Protein AF-A0A7S3PNJ2-F1 (afdb_monomer_lite)

Structure (mmCIF, N/CA/C/O backbone):
data_AF-A0A7S3PNJ2-F1
#
_entry.id   AF-A0A7S3PNJ2-F1
#
loop_
_atom_site.group_PDB
_atom_site.id
_atom_site.type_symbol
_atom_site.label_atom_id
_atom_site.label_alt_id
_atom_site.label_comp_id
_atom_site.label_asym_id
_atom_site.label_entity_id
_atom_site.label_seq_id
_atom_site.pdbx_PDB_ins_code
_atom_site.Cartn_x
_atom_site.Cartn_y
_atom_site.Cartn_z
_atom_site.occupancy
_atom_site.B_iso_or_equiv
_atom_site.auth_seq_id
_atom_site.auth_comp_id
_atom_site.auth_asym_id
_atom_site.auth_atom_id
_atom_site.pdbx_PDB_model_num
ATOM 1 N N . LYS A 1 1 ? 5.109 16.431 8.124 1.00 35.78 1 LYS A N 1
ATOM 2 C CA . LYS A 1 1 ? 3.752 15.895 8.407 1.00 35.78 1 LYS A CA 1
ATOM 3 C C . LYS A 1 1 ? 2.955 15.928 7.111 1.00 35.78 1 LYS A C 1
ATOM 5 O O . LYS A 1 1 ? 2.436 16.978 6.754 1.00 35.78 1 LYS A O 1
ATOM 10 N N . THR A 1 2 ? 2.931 14.823 6.375 1.00 29.38 2 THR A N 1
ATOM 11 C CA . THR A 1 2 ? 2.188 14.711 5.115 1.00 29.38 2 THR A CA 1
ATOM 12 C C . THR A 1 2 ? 0.707 14.595 5.458 1.00 29.38 2 THR A C 1
ATOM 14 O O . THR A 1 2 ? 0.291 13.651 6.125 1.00 29.38 2 THR A O 1
ATOM 17 N N . LYS A 1 3 ? -0.074 15.622 5.119 1.00 36.88 3 LYS A N 1
ATOM 18 C CA . LYS A 1 3 ? -1.507 15.681 5.411 1.00 36.88 3 LYS A CA 1
ATOM 19 C C . LYS A 1 3 ? -2.217 14.791 4.393 1.00 36.88 3 LYS A C 1
ATOM 21 O O . LYS A 1 3 ? -2.359 15.185 3.240 1.00 36.88 3 LYS A O 1
ATOM 26 N N . ILE A 1 4 ? -2.607 13.585 4.800 1.00 50.06 4 ILE A N 1
ATOM 27 C CA . ILE A 1 4 ? -3.431 12.704 3.966 1.00 50.06 4 ILE A CA 1
ATOM 28 C C . ILE A 1 4 ? -4.740 13.449 3.676 1.00 50.06 4 ILE A C 1
ATOM 30 O O . ILE A 1 4 ? -5.424 13.922 4.585 1.00 50.06 4 ILE A O 1
ATOM 34 N N . THR A 1 5 ? -5.071 13.628 2.401 1.00 51.78 5 THR A N 1
ATOM 35 C CA . THR A 1 5 ? -6.246 14.387 1.968 1.00 51.78 5 THR A CA 1
ATOM 36 C C . THR A 1 5 ? -7.520 13.573 2.201 1.00 51.78 5 THR A C 1
ATOM 38 O O . THR A 1 5 ? -8.028 12.896 1.308 1.00 51.78 5 THR A O 1
ATOM 41 N N . ASN A 1 6 ? -8.090 13.689 3.404 1.00 64.06 6 ASN A N 1
ATOM 42 C CA . ASN A 1 6 ? -9.326 13.008 3.826 1.00 64.06 6 ASN A CA 1
ATOM 43 C C . ASN A 1 6 ? -10.508 13.139 2.858 1.00 64.06 6 ASN A C 1
ATOM 45 O O . ASN A 1 6 ? -11.395 12.288 2.845 1.00 64.06 6 ASN A O 1
ATOM 49 N N . ARG A 1 7 ? -10.550 14.197 2.039 1.00 65.62 7 ARG A N 1
ATOM 50 C CA . ARG A 1 7 ? -11.629 14.412 1.067 1.00 65.62 7 ARG A CA 1
ATOM 51 C C . ARG A 1 7 ? -11.698 13.297 0.021 1.00 65.62 7 ARG A C 1
ATOM 53 O O . ARG A 1 7 ? -12.797 12.906 -0.357 1.00 65.62 7 ARG A O 1
ATOM 60 N N . VAL A 1 8 ? -10.548 12.795 -0.431 1.00 66.31 8 VAL A N 1
ATOM 61 C CA . VAL A 1 8 ? -10.479 11.734 -1.449 1.00 66.31 8 VAL A CA 1
ATOM 62 C C . VAL A 1 8 ? -10.901 10.399 -0.839 1.00 66.31 8 VAL A C 1
ATOM 64 O O . VAL A 1 8 ? -11.757 9.718 -1.394 1.00 66.31 8 VAL A O 1
ATOM 67 N N . VAL A 1 9 ? -10.401 10.094 0.362 1.00 67.12 9 VAL A N 1
ATOM 68 C CA . VAL A 1 9 ? -10.742 8.871 1.106 1.00 67.12 9 VAL A CA 1
ATOM 69 C C . VAL A 1 9 ? -12.236 8.816 1.445 1.00 67.12 9 VAL A C 1
ATOM 71 O O . VAL A 1 9 ? -12.882 7.795 1.241 1.00 67.12 9 VAL A O 1
ATOM 74 N N . ARG A 1 10 ? -12.836 9.928 1.897 1.00 67.69 10 ARG A N 1
ATOM 75 C CA . ARG A 1 10 ? -14.284 9.968 2.162 1.00 67.69 10 ARG A CA 1
ATOM 76 C C . ARG A 1 10 ? -15.109 9.719 0.901 1.00 67.69 10 ARG A C 1
ATOM 78 O O . ARG A 1 10 ? -16.085 8.985 0.971 1.00 67.69 10 ARG A O 1
ATOM 85 N N . ARG A 1 11 ? -14.729 10.307 -0.241 1.00 68.88 11 ARG A N 1
ATOM 86 C CA . ARG A 1 11 ? -15.447 10.115 -1.513 1.00 68.88 11 ARG A CA 1
ATOM 87 C C . ARG A 1 11 ? -15.423 8.656 -1.959 1.00 68.88 11 ARG A C 1
ATOM 89 O O . ARG A 1 11 ? -16.471 8.136 -2.319 1.00 68.88 11 ARG A O 1
ATOM 96 N N . SER A 1 12 ? -14.272 7.993 -1.872 1.00 63.81 12 SER A N 1
ATOM 97 C CA . SER A 1 12 ? -14.157 6.592 -2.282 1.00 63.81 12 SER A CA 1
ATOM 98 C C . SER A 1 12 ? -14.907 5.634 -1.345 1.00 63.81 12 SER A C 1
ATOM 100 O O . SER A 1 12 ? -15.494 4.662 -1.806 1.00 63.81 12 SER A O 1
ATOM 102 N N . ILE A 1 13 ? -14.965 5.935 -0.042 1.00 69.94 13 ILE A N 1
ATOM 103 C CA . ILE A 1 13 ? -15.739 5.159 0.943 1.00 69.94 13 ILE A CA 1
ATOM 104 C C . ILE A 1 13 ? -17.254 5.334 0.747 1.00 69.94 13 ILE A C 1
ATOM 106 O O . ILE A 1 13 ? -17.996 4.356 0.841 1.00 69.94 13 ILE A O 1
ATOM 110 N N . ILE A 1 14 ? -17.713 6.555 0.443 1.00 66.88 14 ILE A N 1
ATOM 111 C CA . ILE A 1 14 ? -19.133 6.849 0.181 1.00 66.88 14 ILE A CA 1
ATOM 112 C C . ILE A 1 14 ? -19.640 6.076 -1.043 1.00 66.88 14 ILE A C 1
ATOM 114 O O . ILE A 1 14 ? -20.756 5.565 -0.998 1.00 66.88 14 ILE A O 1
ATOM 118 N N . LEU A 1 15 ? -18.823 5.930 -2.094 1.00 65.56 15 LEU A N 1
ATOM 119 C CA . LEU A 1 15 ? -19.186 5.154 -3.289 1.00 65.56 15 LEU A CA 1
ATOM 120 C C . LEU A 1 15 ? -19.480 3.671 -2.984 1.00 65.56 15 LEU A C 1
ATOM 122 O O . LEU A 1 15 ? -20.237 3.050 -3.717 1.00 65.56 15 LEU A O 1
ATOM 126 N N . ARG A 1 16 ? -18.954 3.119 -1.880 1.00 63.56 16 ARG A N 1
ATOM 127 C CA . ARG A 1 16 ? -19.222 1.743 -1.415 1.00 63.56 16 ARG A CA 1
ATOM 128 C C . ARG A 1 16 ? -20.370 1.640 -0.392 1.00 63.56 16 ARG A C 1
ATOM 130 O O . ARG A 1 16 ? -20.564 0.580 0.192 1.00 63.56 16 ARG A O 1
ATOM 137 N N . GLY A 1 17 ? -21.091 2.729 -0.104 1.00 64.25 17 GLY A N 1
ATOM 138 C CA . GLY A 1 17 ? -22.213 2.742 0.852 1.00 64.25 17 GLY A CA 1
ATOM 139 C C . GLY A 1 17 ? -21.822 2.660 2.337 1.00 64.25 17 GLY A C 1
ATOM 140 O O . GLY A 1 17 ? -22.692 2.607 3.208 1.00 64.25 17 GLY A O 1
ATOM 141 N N . ASN A 1 18 ? -20.527 2.694 2.660 1.00 61.72 18 ASN A N 1
ATOM 142 C CA . ASN A 1 18 ? -20.028 2.540 4.027 1.00 61.72 18 ASN A CA 1
ATOM 143 C C . ASN A 1 18 ? -19.972 3.886 4.775 1.00 61.72 18 ASN A C 1
ATOM 145 O O . ASN A 1 18 ? -19.499 4.892 4.247 1.00 61.72 18 ASN A O 1
ATOM 149 N N . LYS A 1 19 ? -20.407 3.918 6.045 1.00 60.41 19 LYS A N 1
ATOM 150 C CA . LYS A 1 19 ? -20.298 5.102 6.922 1.00 60.41 19 LYS A CA 1
ATOM 151 C C . LYS A 1 19 ? -19.134 4.944 7.902 1.00 60.41 19 LYS A C 1
ATOM 153 O O . LYS A 1 19 ? -19.237 4.199 8.872 1.00 60.41 19 LYS A O 1
ATOM 158 N N . THR A 1 20 ? -18.050 5.691 7.696 1.00 58.59 20 THR A N 1
ATOM 159 C CA . THR A 1 20 ? -16.912 5.753 8.633 1.00 58.59 20 THR A CA 1
ATOM 160 C C . THR A 1 20 ? -16.779 7.151 9.234 1.00 58.59 20 THR A C 1
ATOM 162 O O . THR A 1 20 ? -16.689 8.131 8.491 1.00 58.59 20 THR A O 1
ATOM 165 N N . SER A 1 21 ? -16.732 7.248 10.565 1.00 49.75 21 SER A N 1
ATOM 166 C CA . SER A 1 21 ? -16.383 8.483 11.280 1.00 49.75 21 SER A CA 1
ATOM 167 C C . SER A 1 21 ? -14.910 8.429 11.681 1.00 49.75 21 SER A C 1
ATOM 169 O O . SER A 1 21 ? -14.469 7.423 12.232 1.00 49.75 21 SER A O 1
ATOM 171 N N . TYR A 1 22 ? -14.163 9.490 11.385 1.00 49.56 22 TYR A N 1
ATOM 172 C CA . TYR A 1 22 ? -12.762 9.655 11.775 1.00 49.56 22 TYR A CA 1
ATOM 173 C C . TYR A 1 22 ? -12.655 10.896 12.656 1.00 49.56 22 TYR A C 1
ATOM 175 O O . TYR A 1 22 ? -12.971 11.990 12.184 1.00 49.56 22 TYR A O 1
ATOM 183 N N . ASP A 1 23 ? -12.186 10.718 13.889 1.00 42.75 23 ASP A N 1
ATOM 184 C CA . ASP A 1 23 ? -11.831 11.816 14.785 1.00 42.75 23 ASP A CA 1
ATOM 185 C C . ASP A 1 23 ? -10.331 12.091 14.673 1.00 42.75 23 ASP A C 1
ATOM 187 O O . ASP A 1 23 ? -9.489 11.273 15.051 1.00 42.75 23 ASP A O 1
ATOM 191 N N . GLU A 1 24 ? -9.981 13.251 14.123 1.00 52.56 24 GLU A N 1
ATOM 192 C CA . GLU A 1 24 ? -8.600 13.722 14.116 1.00 52.56 24 GLU A CA 1
ATOM 193 C C . GLU A 1 24 ? -8.308 14.430 15.438 1.00 52.56 24 GLU A C 1
ATOM 195 O O . GLU A 1 24 ? -8.677 15.585 15.645 1.00 52.56 24 GLU A O 1
ATOM 200 N N . ALA A 1 25 ? -7.616 13.746 16.347 1.00 52.06 25 ALA A N 1
ATOM 201 C CA . ALA A 1 25 ? -7.111 14.378 17.555 1.00 52.06 25 ALA A CA 1
ATOM 202 C C . ALA A 1 25 ? -5.881 15.233 17.212 1.00 52.06 25 ALA A C 1
ATOM 204 O O . ALA A 1 25 ? -4.778 14.728 16.983 1.00 52.06 25 ALA A O 1
ATOM 205 N N . VAL A 1 26 ? -6.047 16.555 17.193 1.00 58.41 26 VAL A N 1
ATOM 206 C CA . VAL A 1 26 ? -4.908 17.475 17.232 1.00 58.41 26 VAL A CA 1
ATOM 207 C C . VAL A 1 26 ? -4.405 17.512 18.672 1.00 58.41 26 VAL A C 1
ATOM 209 O O . VAL A 1 26 ? -5.126 17.915 19.579 1.00 58.41 26 VAL A O 1
ATOM 212 N N . SER A 1 27 ? -3.164 17.075 18.902 1.00 60.88 27 SER A N 1
ATOM 213 C CA . SER A 1 27 ? -2.562 17.151 20.237 1.00 60.88 27 SER A CA 1
ATOM 214 C C . SER A 1 27 ? -2.540 18.603 20.724 1.00 60.88 27 SER A C 1
ATOM 216 O O . SER A 1 27 ? -2.079 19.491 20.006 1.00 60.88 27 SER A O 1
ATOM 218 N N . ILE A 1 28 ? -2.976 18.833 21.963 1.00 72.00 28 ILE A N 1
ATOM 219 C CA . ILE A 1 28 ? -2.955 20.146 22.631 1.00 72.00 28 ILE A CA 1
ATOM 220 C C . ILE A 1 28 ? -1.553 20.778 22.569 1.00 72.00 28 ILE A C 1
ATOM 222 O O . ILE A 1 28 ? -1.416 21.978 22.333 1.00 72.00 28 ILE A O 1
ATOM 226 N N . GLY A 1 29 ? -0.494 19.964 22.657 1.00 73.94 29 GLY A N 1
ATOM 227 C CA . GLY A 1 29 ? 0.889 20.436 22.538 1.00 73.94 29 GLY A CA 1
ATOM 228 C C . GLY A 1 29 ? 1.242 21.008 21.158 1.00 73.94 29 GLY A C 1
ATOM 229 O O . GLY A 1 29 ? 2.129 21.851 21.044 1.00 73.94 29 GLY A O 1
ATOM 230 N N . TYR A 1 30 ? 0.541 20.593 20.098 1.00 74.62 30 TYR A N 1
ATOM 231 C CA . TYR A 1 30 ? 0.709 21.156 18.757 1.00 74.62 30 TYR A CA 1
ATOM 232 C C . TYR A 1 30 ? 0.061 22.540 18.642 1.00 74.62 30 TYR A C 1
ATOM 234 O O . TYR A 1 3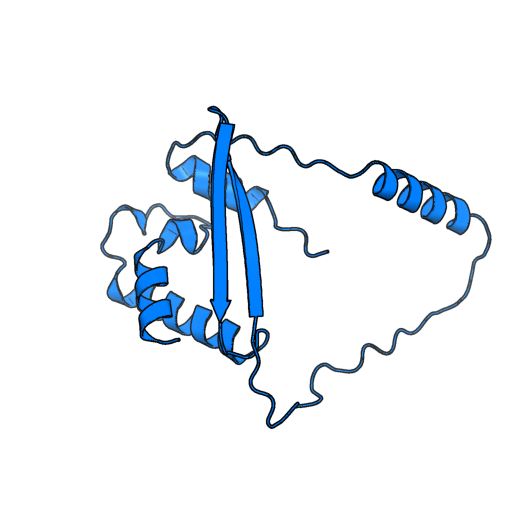0 ? 0.663 23.439 18.058 1.00 74.62 30 TYR A O 1
ATOM 242 N N . ILE A 1 31 ? -1.116 22.729 19.250 1.00 77.69 31 ILE A N 1
ATOM 243 C CA . ILE A 1 31 ? -1.814 24.023 19.297 1.00 77.69 31 ILE A CA 1
ATOM 244 C C . ILE A 1 31 ? -0.975 25.042 20.078 1.00 77.69 31 ILE A C 1
ATOM 246 O O . ILE A 1 31 ? -0.760 26.147 19.589 1.00 77.69 31 ILE A O 1
ATOM 250 N N . ALA A 1 32 ? -0.414 24.641 21.224 1.00 78.56 32 ALA A N 1
ATOM 251 C CA . ALA A 1 32 ? 0.467 25.485 22.034 1.00 78.56 32 ALA A CA 1
ATOM 252 C C . ALA A 1 32 ? 1.766 25.884 21.305 1.00 78.56 32 ALA A C 1
ATOM 254 O O . ALA A 1 32 ? 2.250 27.007 21.436 1.00 78.56 32 ALA A O 1
ATOM 255 N N . ARG A 1 33 ? 2.343 24.981 20.499 1.00 71.06 33 ARG A N 1
ATOM 256 C CA . ARG A 1 33 ? 3.513 25.313 19.672 1.00 71.06 33 ARG A CA 1
ATOM 257 C C . ARG A 1 33 ? 3.171 26.282 18.548 1.00 71.06 33 ARG A C 1
ATOM 259 O O . ARG A 1 33 ? 3.957 27.185 18.294 1.00 71.06 33 ARG A O 1
ATOM 266 N N . LEU A 1 34 ? 2.028 26.102 17.887 1.00 71.62 34 LEU A N 1
ATOM 267 C CA . LEU A 1 34 ? 1.559 27.007 16.834 1.00 71.62 34 LEU A CA 1
ATOM 268 C C . LEU A 1 34 ? 1.255 28.399 17.382 1.00 71.62 34 LEU A C 1
ATOM 270 O O . LEU A 1 34 ? 1.685 29.378 16.781 1.00 71.62 34 LEU A O 1
ATOM 274 N N . SER A 1 35 ? 0.581 28.494 18.530 1.00 74.75 35 SER A N 1
ATOM 275 C CA . SER A 1 35 ? 0.319 29.782 19.173 1.00 74.75 35 SER A CA 1
ATOM 276 C C . SER A 1 35 ? 1.620 30.477 19.571 1.00 74.75 35 SER A C 1
ATOM 278 O O . SER A 1 35 ? 1.783 31.654 19.270 1.00 74.75 35 SER A O 1
ATOM 280 N N . CYS A 1 36 ? 2.590 29.747 20.130 1.00 71.19 36 CYS A N 1
ATOM 281 C CA . CYS A 1 36 ? 3.913 30.289 20.437 1.00 71.19 36 CYS A CA 1
ATOM 282 C C . CYS A 1 36 ? 4.657 30.766 19.176 1.00 71.19 36 CYS A C 1
ATOM 284 O O . CYS A 1 36 ? 5.214 31.855 19.183 1.00 71.19 36 CYS A O 1
ATOM 286 N N . PHE A 1 37 ? 4.597 30.018 18.067 1.00 72.44 37 PHE A N 1
ATOM 287 C CA . PHE A 1 37 ? 5.239 30.399 16.800 1.00 72.44 37 PHE A CA 1
ATOM 288 C C . PHE A 1 37 ? 4.599 31.636 16.150 1.00 72.44 37 PHE A C 1
ATOM 290 O O . PHE A 1 37 ? 5.286 32.438 15.521 1.00 72.44 37 PHE A O 1
ATOM 297 N N . ILE A 1 38 ? 3.279 31.787 16.278 1.00 71.44 38 ILE A N 1
ATOM 298 C CA . ILE A 1 38 ? 2.541 32.950 15.768 1.00 71.44 38 ILE A CA 1
ATOM 299 C C . ILE A 1 38 ? 2.841 34.178 16.637 1.00 71.44 38 ILE A C 1
ATOM 301 O O . ILE A 1 38 ? 3.117 35.250 16.101 1.00 71.44 38 ILE A O 1
ATOM 305 N N . LEU A 1 39 ? 2.870 34.012 17.963 1.00 68.12 39 LEU A N 1
ATOM 306 C CA . LEU A 1 39 ? 3.207 35.075 18.913 1.00 68.12 39 LEU A CA 1
ATOM 307 C C . LEU A 1 39 ? 4.683 35.496 18.809 1.00 68.12 39 LEU A C 1
ATOM 309 O O . LEU A 1 39 ? 4.982 36.686 18.854 1.00 68.12 39 LEU A O 1
ATOM 313 N N . SER A 1 40 ? 5.606 34.557 18.576 1.00 63.94 40 SER A N 1
ATOM 314 C CA . SER A 1 40 ? 7.036 34.850 18.411 1.00 63.94 40 SER A CA 1
ATOM 315 C C . SER A 1 40 ? 7.360 35.550 17.088 1.00 63.94 40 SER A C 1
ATOM 317 O O . SER A 1 40 ? 8.408 36.171 16.971 1.00 63.94 40 SER A O 1
ATOM 319 N N . ARG A 1 41 ? 6.484 35.462 16.076 1.00 55.34 41 ARG A N 1
ATOM 320 C CA . ARG A 1 41 ? 6.662 36.111 14.761 1.00 55.34 41 ARG A CA 1
ATOM 321 C C . ARG A 1 41 ? 6.228 37.577 14.726 1.00 55.34 41 ARG A C 1
ATOM 323 O O . ARG A 1 41 ? 6.562 38.261 13.764 1.00 55.34 41 ARG A O 1
ATOM 330 N N . PHE A 1 42 ? 5.551 38.074 15.762 1.00 55.38 42 PHE A N 1
ATOM 331 C CA . PHE A 1 42 ? 5.289 39.510 15.919 1.00 55.38 42 PHE A CA 1
ATOM 332 C C . PHE A 1 42 ? 6.501 40.286 16.472 1.00 55.38 42 PHE A C 1
ATOM 334 O O . PHE A 1 42 ? 6.476 41.513 16.505 1.00 55.38 42 PHE A O 1
ATOM 341 N N . HIS A 1 43 ? 7.582 39.594 16.853 1.00 58.38 43 HIS A N 1
ATOM 342 C CA . HIS A 1 43 ? 8.856 40.186 17.262 1.00 58.38 43 HIS A CA 1
ATOM 343 C C . HIS A 1 43 ? 9.976 39.723 16.315 1.00 58.38 43 HIS A C 1
ATOM 345 O O . HIS A 1 43 ? 10.573 38.670 16.510 1.00 58.38 43 HIS A O 1
ATOM 351 N N . GLY A 1 44 ? 10.269 40.512 15.280 1.00 50.19 44 GLY A N 1
ATOM 352 C CA . GLY A 1 44 ? 11.501 40.354 14.496 1.00 50.19 44 GLY A CA 1
ATOM 353 C C . GLY A 1 44 ? 11.303 39.901 13.052 1.00 50.19 44 GLY A C 1
ATOM 354 O O . GLY A 1 44 ? 11.306 38.717 12.720 1.00 50.19 44 GLY A O 1
ATOM 355 N N . PHE A 1 45 ? 11.186 40.901 12.188 1.00 53.00 45 PHE A N 1
ATOM 356 C CA . PHE A 1 45 ? 11.408 40.852 10.748 1.00 53.00 45 PHE A CA 1
ATOM 357 C C . PHE A 1 45 ? 12.891 40.538 10.435 1.00 53.00 45 PHE A C 1
ATOM 359 O O . PHE A 1 45 ? 13.775 40.954 11.177 1.00 53.00 45 PHE A O 1
ATOM 366 N N . LEU A 1 46 ? 13.126 39.858 9.302 1.00 49.03 46 LEU A N 1
ATOM 367 C CA . LEU A 1 46 ? 14.410 39.595 8.617 1.00 49.03 46 LEU A CA 1
ATOM 368 C C . LEU A 1 46 ? 15.375 38.559 9.218 1.00 49.03 46 LEU A C 1
ATOM 370 O O . LEU A 1 46 ? 16.372 38.892 9.842 1.00 49.03 46 LEU A O 1
ATOM 374 N N . THR A 1 47 ? 15.219 37.307 8.787 1.00 46.22 47 THR A N 1
ATOM 375 C CA . THR A 1 47 ? 16.340 36.607 8.136 1.00 46.22 47 THR A CA 1
ATOM 376 C C . THR A 1 47 ? 15.796 35.763 6.987 1.00 46.22 47 THR A C 1
ATOM 378 O O . THR A 1 47 ? 14.951 34.886 7.166 1.00 46.22 47 THR A O 1
ATOM 381 N N . THR A 1 48 ? 16.266 36.053 5.774 1.00 54.78 48 THR A N 1
ATOM 382 C CA . THR A 1 48 ? 16.071 35.215 4.590 1.00 54.78 48 THR A CA 1
ATOM 383 C C . THR A 1 48 ? 16.841 33.921 4.812 1.00 54.78 48 THR A C 1
ATOM 385 O O . THR A 1 48 ? 18.008 33.800 4.444 1.00 54.78 48 THR A O 1
ATOM 388 N N . TRP A 1 49 ? 16.206 32.949 5.462 1.00 43.44 49 TRP A N 1
ATOM 389 C CA . TRP A 1 49 ? 16.761 31.611 5.570 1.00 43.44 49 TRP A CA 1
ATOM 390 C C . TRP A 1 49 ? 16.563 30.915 4.227 1.00 43.44 49 TRP A C 1
ATOM 392 O O . TRP A 1 49 ? 15.537 30.294 3.958 1.00 43.44 49 TRP A O 1
ATOM 402 N N . LYS A 1 50 ? 17.552 31.087 3.346 1.00 47.88 50 LYS A N 1
ATOM 403 C CA . LYS A 1 50 ? 17.707 30.272 2.148 1.00 47.88 50 LYS A CA 1
ATOM 404 C C . LYS A 1 50 ? 18.044 28.863 2.621 1.00 47.88 50 LYS A C 1
ATOM 406 O O . LYS A 1 50 ? 19.205 28.524 2.828 1.00 47.88 50 LYS A O 1
ATOM 411 N N . SER A 1 51 ? 17.008 28.065 2.855 1.00 49.19 51 SER A N 1
ATOM 412 C CA . SER A 1 51 ? 17.148 26.634 3.070 1.00 49.19 51 SER A CA 1
ATOM 413 C C . SER A 1 51 ? 17.761 26.065 1.795 1.00 49.19 51 SER A C 1
ATOM 415 O O . SER A 1 51 ? 17.093 25.978 0.766 1.00 49.19 51 SER A O 1
ATOM 417 N N . SER A 1 52 ? 19.048 25.726 1.837 1.00 42.06 52 SER A N 1
ATOM 418 C CA . SER A 1 52 ? 19.617 24.821 0.848 1.00 42.06 52 SER A CA 1
ATOM 419 C C . SER A 1 52 ? 18.933 23.483 1.099 1.00 42.06 52 SER A C 1
ATOM 421 O O . SER A 1 52 ? 19.300 22.759 2.019 1.00 42.06 52 SER A O 1
ATOM 423 N N . ILE A 1 53 ? 17.836 23.220 0.390 1.00 49.50 53 ILE A N 1
ATOM 424 C CA . ILE A 1 53 ? 17.301 21.868 0.285 1.00 49.50 53 ILE A CA 1
ATOM 425 C C . ILE A 1 53 ? 18.371 21.157 -0.540 1.00 49.50 53 ILE A C 1
ATOM 427 O O . ILE A 1 53 ? 18.510 21.512 -1.714 1.00 49.50 53 ILE A O 1
ATOM 431 N N . PRO A 1 54 ? 19.192 20.256 0.032 1.00 43.19 54 PRO A N 1
ATOM 432 C CA . PRO A 1 54 ? 20.099 19.489 -0.799 1.00 43.19 54 PRO A CA 1
ATOM 433 C C . PRO A 1 54 ? 19.218 18.788 -1.831 1.00 43.19 54 PRO A C 1
ATOM 435 O O . PRO A 1 54 ? 18.244 18.120 -1.475 1.00 43.19 54 PRO A O 1
ATOM 438 N N . SER A 1 55 ? 19.488 19.042 -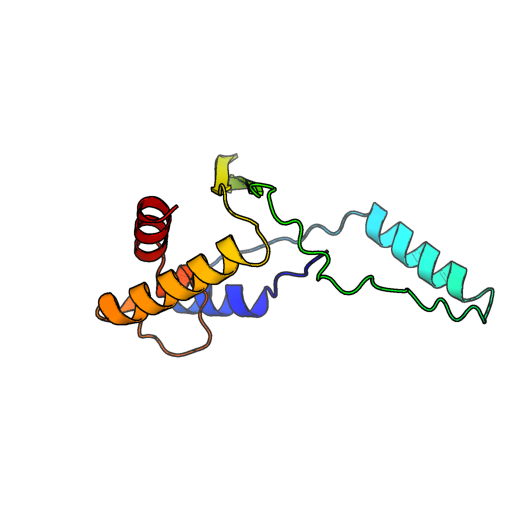3.109 1.00 46.53 55 SER A N 1
ATOM 439 C CA . SER A 1 55 ? 18.839 18.353 -4.216 1.00 46.53 55 SER A CA 1
ATOM 440 C C . SER A 1 55 ? 18.901 16.859 -3.921 1.00 46.53 55 SER A C 1
ATOM 442 O O . SER A 1 55 ? 19.986 16.318 -3.709 1.00 46.53 55 SER A O 1
ATOM 444 N N . GLY A 1 56 ? 17.730 16.229 -3.813 1.00 46.50 56 GLY A N 1
ATOM 445 C CA . GLY A 1 56 ? 17.538 14.823 -3.455 1.00 46.50 56 GLY A CA 1
ATOM 446 C C . GLY A 1 56 ? 18.001 13.870 -4.554 1.00 46.50 56 GLY A C 1
ATOM 447 O O . GLY A 1 56 ? 17.215 13.083 -5.066 1.00 46.50 56 GLY A O 1
ATOM 448 N N . THR A 1 57 ? 19.268 13.982 -4.931 1.00 46.19 57 THR A N 1
ATOM 449 C CA . THR A 1 57 ? 19.989 13.139 -5.883 1.00 46.19 57 THR A CA 1
ATOM 450 C C . THR A 1 57 ? 21.440 13.002 -5.415 1.00 46.19 57 THR A C 1
ATOM 452 O O . THR A 1 57 ? 22.376 13.158 -6.191 1.00 46.19 57 THR A O 1
ATOM 455 N N . ALA A 1 58 ? 21.661 12.763 -4.122 1.00 40.59 58 ALA A N 1
ATOM 456 C CA . ALA A 1 58 ? 22.840 12.009 -3.723 1.00 40.59 58 ALA A CA 1
ATOM 457 C C . ALA A 1 58 ? 22.408 10.550 -3.812 1.00 40.59 58 ALA A C 1
ATOM 459 O O . ALA A 1 58 ? 21.803 10.018 -2.883 1.00 40.59 58 ALA A O 1
ATOM 460 N N . CYS A 1 59 ? 22.592 9.964 -4.993 1.00 43.44 59 CYS A N 1
ATOM 461 C CA . CYS A 1 59 ? 22.410 8.543 -5.219 1.00 43.44 59 CYS A CA 1
ATOM 462 C C . CYS A 1 59 ? 23.197 7.803 -4.136 1.00 43.44 59 CYS A C 1
ATOM 464 O O . CYS A 1 59 ? 24.426 7.797 -4.148 1.00 43.44 59 CYS A O 1
ATOM 466 N N . MET A 1 60 ? 22.495 7.216 -3.169 1.00 45.22 60 MET A N 1
ATOM 467 C CA . MET A 1 60 ? 23.079 6.197 -2.313 1.00 45.22 60 MET A CA 1
ATOM 468 C C . MET A 1 60 ? 23.117 4.918 -3.148 1.00 45.22 60 MET A C 1
ATOM 470 O O . MET A 1 60 ? 22.296 4.023 -2.981 1.00 45.22 60 MET A O 1
ATOM 474 N N . GLU A 1 61 ? 24.029 4.873 -4.120 1.00 47.94 61 GLU A N 1
ATOM 475 C CA . GLU A 1 61 ? 24.368 3.638 -4.817 1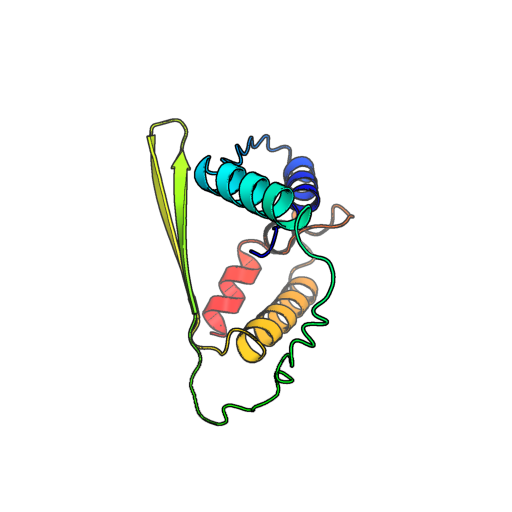.00 47.94 61 GLU A CA 1
ATOM 476 C C . GLU A 1 61 ? 24.856 2.633 -3.767 1.00 47.94 61 GLU A C 1
ATOM 478 O O . GLU A 1 61 ? 25.925 2.788 -3.179 1.00 47.94 61 GLU A O 1
ATOM 483 N N . GLY A 1 62 ? 24.027 1.623 -3.489 1.00 54.38 62 GLY A N 1
ATOM 484 C CA . GLY A 1 62 ? 24.422 0.439 -2.725 1.00 54.38 62 GLY A CA 1
ATOM 485 C C . GLY A 1 62 ? 23.756 0.220 -1.365 1.00 54.38 62 GLY A C 1
ATOM 486 O O . GLY A 1 62 ? 24.069 -0.789 -0.734 1.00 54.38 62 GLY A O 1
ATOM 487 N N . GLN A 1 63 ? 22.839 1.073 -0.894 1.00 55.47 63 GLN A N 1
ATOM 488 C CA . GLN A 1 63 ? 22.038 0.729 0.291 1.00 55.47 63 GLN A CA 1
ATOM 489 C C . GLN A 1 63 ? 20.731 0.056 -0.132 1.00 55.47 63 GLN A C 1
ATOM 491 O O . GLN A 1 63 ? 19.976 0.580 -0.942 1.00 55.47 63 GLN A O 1
ATOM 496 N N . LYS A 1 64 ? 20.495 -1.156 0.386 1.00 64.44 64 LYS A N 1
ATOM 497 C CA . LYS A 1 64 ? 19.186 -1.806 0.299 1.00 64.44 64 LYS A CA 1
ATOM 498 C C . LYS A 1 64 ? 18.239 -1.040 1.213 1.00 64.44 64 LYS A C 1
ATOM 500 O O . LYS A 1 64 ? 18.369 -1.125 2.437 1.00 64.44 64 LYS A O 1
ATOM 5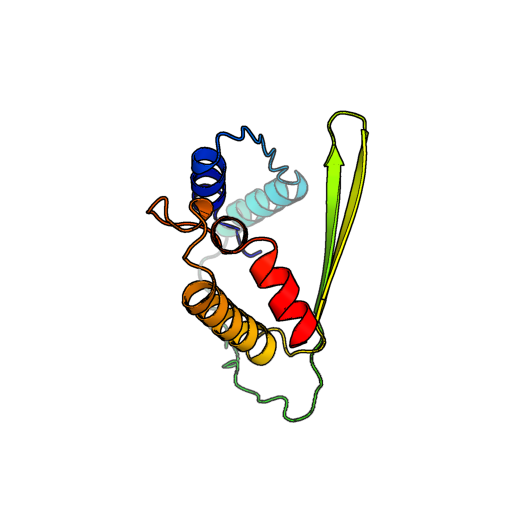05 N N . GLY A 1 65 ? 17.321 -0.294 0.621 1.00 71.31 65 GLY A N 1
ATOM 506 C CA . GLY A 1 65 ? 16.298 0.413 1.368 1.00 71.31 65 GLY A CA 1
ATOM 507 C C . GLY A 1 65 ? 15.326 -0.545 2.027 1.00 71.31 65 GLY A C 1
ATOM 508 O O . GLY A 1 65 ? 15.065 -1.640 1.535 1.00 71.31 65 GLY A O 1
ATOM 509 N N . TYR A 1 66 ? 14.777 -0.131 3.159 1.00 82.44 66 TYR A N 1
ATOM 510 C CA . TYR A 1 66 ? 13.643 -0.812 3.757 1.00 82.44 66 TYR A CA 1
ATOM 511 C C . TYR A 1 66 ? 12.692 0.217 4.350 1.00 82.44 66 TYR A C 1
ATOM 513 O O . TYR A 1 66 ? 13.094 1.304 4.772 1.00 82.44 66 TYR A O 1
ATOM 521 N N . PHE A 1 67 ? 11.418 -0.139 4.420 1.00 84.94 67 PHE A N 1
ATOM 522 C CA . PHE A 1 67 ? 10.432 0.628 5.162 1.00 84.94 67 PHE A CA 1
ATOM 523 C C . PHE A 1 67 ? 9.540 -0.312 5.964 1.00 84.94 67 PHE A C 1
ATOM 525 O O . PHE A 1 67 ? 9.185 -1.395 5.508 1.00 84.94 67 PHE A O 1
ATOM 532 N N . GLU A 1 68 ? 9.171 0.111 7.172 1.00 87.56 68 GLU A N 1
ATOM 533 C CA . GLU A 1 68 ? 8.188 -0.563 8.017 1.00 87.56 68 GLU A CA 1
ATOM 534 C C . GLU A 1 68 ? 7.286 0.489 8.656 1.00 87.56 68 GLU A C 1
ATOM 536 O O . GLU A 1 68 ? 7.762 1.459 9.248 1.00 87.56 68 GLU A O 1
ATOM 541 N N . PHE A 1 69 ? 5.974 0.292 8.570 1.00 87.12 69 PHE A N 1
ATOM 542 C CA . PHE A 1 69 ? 5.019 1.068 9.348 1.00 87.12 69 PHE A CA 1
ATOM 543 C C . PHE A 1 69 ? 3.906 0.185 9.904 1.00 87.12 69 PHE A C 1
ATOM 545 O O . PHE A 1 69 ? 3.482 -0.803 9.302 1.00 87.12 69 PHE A O 1
ATOM 552 N N . GLU A 1 70 ? 3.437 0.558 11.091 1.00 89.25 70 GLU A N 1
ATOM 553 C CA . GLU A 1 70 ? 2.438 -0.179 11.854 1.00 89.25 70 GLU A CA 1
ATOM 554 C C . GLU A 1 70 ? 1.176 0.670 12.013 1.00 89.25 70 GLU A C 1
ATOM 556 O O . GLU A 1 70 ? 1.210 1.791 12.523 1.00 89.25 70 GLU A O 1
ATOM 561 N N . VAL A 1 71 ? 0.046 0.116 11.588 1.00 87.69 71 VAL A N 1
ATOM 562 C CA . VAL A 1 71 ? -1.278 0.713 11.722 1.00 87.69 71 VAL A CA 1
ATOM 563 C C . VAL A 1 71 ? -2.021 -0.019 12.830 1.00 87.69 71 VAL A C 1
ATOM 565 O O . VAL A 1 71 ? -2.300 -1.211 12.724 1.00 87.69 71 VAL A O 1
ATOM 568 N N . LYS A 1 72 ? -2.359 0.704 13.899 1.00 87.88 72 LYS A N 1
ATOM 569 C CA . LYS A 1 72 ? -3.180 0.197 15.005 1.00 87.88 72 LYS A CA 1
ATOM 570 C C . LYS A 1 72 ? -4.596 0.740 14.870 1.00 87.88 72 LYS A C 1
ATOM 572 O O . LYS A 1 72 ? -4.796 1.951 14.880 1.00 87.88 72 LYS A O 1
ATOM 577 N N . ALA A 1 73 ? -5.571 -0.153 14.779 1.00 83.44 73 ALA A N 1
ATOM 578 C CA . ALA A 1 73 ? -6.991 0.161 14.730 1.00 83.44 73 ALA A CA 1
ATOM 579 C C . ALA A 1 73 ? -7.707 -0.401 15.965 1.00 83.44 73 ALA A C 1
ATOM 581 O O . ALA A 1 73 ? -7.357 -1.466 16.477 1.00 83.44 73 ALA A O 1
ATOM 582 N N . LYS A 1 74 ? -8.727 0.317 16.444 1.00 87.19 74 LYS A N 1
ATOM 583 C CA . LYS A 1 74 ? -9.603 -0.127 17.532 1.00 87.19 74 LYS A CA 1
ATOM 584 C C . LYS A 1 74 ? -11.049 -0.132 17.037 1.00 87.19 74 LYS A C 1
ATOM 586 O O . LYS A 1 74 ? -11.554 0.906 16.618 1.00 87.19 74 LYS A O 1
ATOM 591 N N . GLY A 1 75 ? -11.684 -1.300 17.057 1.00 84.25 75 GLY A N 1
ATOM 592 C CA . GLY A 1 75 ? -13.099 -1.479 16.742 1.00 84.25 75 GLY A CA 1
ATOM 593 C C . GLY A 1 75 ? -14.007 -0.964 17.861 1.00 84.25 75 GLY A C 1
ATOM 594 O O . GLY A 1 75 ? -13.561 -0.753 18.993 1.00 84.25 75 GLY A O 1
ATOM 595 N N . LYS A 1 76 ? -15.295 -0.777 17.547 1.00 78.94 76 LYS A N 1
ATOM 596 C CA . LYS A 1 76 ? -16.301 -0.276 18.502 1.00 78.94 76 LYS A CA 1
ATOM 597 C C . LYS A 1 76 ? -16.461 -1.182 19.727 1.00 78.94 76 LYS A C 1
ATOM 599 O O . LYS A 1 76 ? -16.614 -0.670 20.828 1.00 78.94 76 LYS A O 1
ATOM 604 N N . ASP A 1 77 ? -16.276 -2.488 19.553 1.00 83.44 77 ASP A N 1
ATOM 605 C CA . ASP A 1 77 ? -16.381 -3.486 20.629 1.00 83.44 77 ASP A CA 1
ATOM 606 C C . ASP A 1 77 ? -15.084 -3.629 21.448 1.00 83.44 77 ASP A C 1
ATOM 608 O O . ASP A 1 77 ? -14.869 -4.616 22.144 1.00 83.44 77 ASP A O 1
ATOM 612 N N . GLY A 1 78 ? -14.147 -2.683 21.322 1.00 81.44 78 GLY A N 1
ATOM 613 C CA . GLY A 1 78 ? -12.858 -2.726 22.017 1.00 81.44 78 GLY A CA 1
ATOM 614 C C . GLY A 1 78 ? -11.812 -3.649 21.383 1.00 81.44 78 GLY A C 1
ATOM 615 O O . GLY A 1 78 ? -10.661 -3.637 21.828 1.00 81.44 78 GLY A O 1
ATOM 616 N N . GLN A 1 79 ? -12.172 -4.378 20.321 1.00 83.06 79 GLN A N 1
ATOM 617 C CA . GLN A 1 79 ? -11.254 -5.206 19.534 1.00 83.06 79 GLN A CA 1
ATOM 618 C C . GLN A 1 79 ? -10.103 -4.362 18.974 1.00 83.06 79 GLN A C 1
ATOM 620 O O . GLN A 1 79 ? -10.317 -3.259 18.470 1.00 83.06 79 GLN A O 1
ATOM 625 N N . LYS A 1 80 ? -8.871 -4.868 19.059 1.00 87.81 80 LYS A N 1
ATOM 626 C CA . LYS A 1 80 ? -7.673 -4.197 18.539 1.00 87.81 80 LYS A CA 1
ATOM 627 C C . LYS A 1 80 ? -7.151 -4.971 17.337 1.00 87.81 80 LYS A C 1
ATOM 629 O O . LYS A 1 80 ? -6.985 -6.182 17.414 1.00 87.81 80 LYS A O 1
ATOM 634 N N . CYS A 1 81 ? -6.865 -4.263 16.256 1.00 85.62 81 CYS A N 1
ATOM 635 C CA . CYS A 1 81 ? -6.215 -4.807 15.075 1.00 85.62 81 CYS A CA 1
ATOM 636 C C . CYS A 1 81 ? -4.897 -4.064 14.861 1.00 85.62 81 CYS A C 1
ATOM 638 O O . CYS A 1 81 ? -4.856 -2.835 14.922 1.00 85.62 81 CYS A O 1
ATOM 640 N N . THR A 1 82 ? -3.826 -4.810 14.619 1.00 88.44 82 THR A N 1
ATOM 641 C CA . THR A 1 82 ? -2.515 -4.263 14.282 1.00 88.44 82 THR A CA 1
ATOM 642 C C . THR A 1 82 ? -2.116 -4.807 12.922 1.00 88.44 82 THR A C 1
ATOM 644 O O . THR A 1 82 ? -2.018 -6.019 12.750 1.00 88.44 82 THR A O 1
ATOM 647 N N . VAL A 1 83 ? -1.861 -3.915 11.969 1.00 88.06 83 VAL A N 1
ATOM 648 C CA . VAL A 1 83 ? -1.389 -4.254 10.625 1.00 88.06 83 VAL A CA 1
ATOM 649 C C . VAL A 1 83 ? 0.011 -3.688 10.458 1.00 88.06 83 VAL A C 1
ATOM 651 O O . VAL A 1 83 ? 0.226 -2.498 10.672 1.00 88.06 83 VAL A O 1
ATOM 654 N N . LYS A 1 84 ? 0.967 -4.533 10.075 1.00 88.31 84 LYS A N 1
ATOM 655 C CA . LYS A 1 84 ? 2.331 -4.114 9.739 1.00 88.31 84 LYS A CA 1
ATOM 656 C C . LYS A 1 84 ? 2.526 -4.208 8.237 1.00 88.31 84 LYS A C 1
ATOM 658 O O . LYS A 1 84 ? 2.218 -5.241 7.649 1.00 88.31 84 LYS A O 1
ATOM 663 N N . VAL A 1 85 ? 3.045 -3.143 7.640 1.00 86.44 85 VAL A N 1
ATOM 664 C CA . VAL A 1 85 ? 3.432 -3.104 6.228 1.00 86.44 85 VAL A CA 1
ATOM 665 C C . VAL A 1 85 ? 4.940 -2.925 6.176 1.00 86.44 85 VAL A C 1
ATOM 667 O O . VAL A 1 85 ? 5.461 -1.996 6.792 1.00 86.44 85 VAL A O 1
ATOM 670 N N . LYS A 1 86 ? 5.625 -3.836 5.482 1.00 87.75 86 LYS A N 1
ATOM 671 C CA . LYS A 1 86 ? 7.079 -3.835 5.305 1.00 87.75 86 LYS A CA 1
ATOM 672 C C . LYS A 1 86 ? 7.420 -3.978 3.827 1.00 87.75 86 LYS A C 1
ATOM 674 O O . LYS A 1 86 ? 6.683 -4.659 3.123 1.00 87.75 86 LYS A O 1
ATOM 679 N N . GLY A 1 87 ? 8.530 -3.393 3.399 1.00 83.69 87 GLY A N 1
ATOM 680 C CA . GLY A 1 87 ? 9.108 -3.617 2.076 1.00 83.69 87 GLY A CA 1
ATOM 681 C C . GLY A 1 87 ? 10.625 -3.484 2.125 1.00 83.69 87 GLY A C 1
ATOM 682 O O . GLY A 1 87 ? 11.147 -2.667 2.883 1.00 83.69 87 GLY A O 1
ATOM 683 N N . ASN A 1 88 ? 11.316 -4.297 1.327 1.00 81.56 88 ASN A N 1
ATOM 684 C CA . ASN A 1 88 ? 12.783 -4.351 1.237 1.00 81.56 88 ASN A CA 1
ATOM 685 C C . ASN A 1 88 ? 13.324 -3.528 0.054 1.00 81.56 88 ASN A C 1
ATOM 687 O O . ASN A 1 88 ? 14.357 -3.869 -0.518 1.00 81.56 88 ASN A O 1
ATOM 691 N N . ALA A 1 89 ? 12.581 -2.488 -0.320 1.00 80.88 89 ALA A N 1
ATOM 692 C CA . ALA A 1 89 ? 12.875 -1.603 -1.431 1.00 80.88 89 ALA A CA 1
ATOM 693 C C . ALA A 1 89 ? 13.056 -0.171 -0.927 1.00 80.88 89 ALA A C 1
ATOM 695 O O . ALA A 1 89 ? 12.438 0.245 0.062 1.00 80.88 89 ALA A O 1
ATOM 696 N N . GLU A 1 90 ? 13.863 0.606 -1.644 1.00 81.25 90 GLU A N 1
ATOM 697 C CA . GLU A 1 90 ? 14.021 2.033 -1.370 1.00 81.25 90 GLU A CA 1
ATOM 698 C C . GLU A 1 90 ? 12.661 2.751 -1.468 1.00 81.25 90 GLU A C 1
ATOM 700 O O . GLU A 1 90 ? 12.019 2.722 -2.528 1.00 81.25 90 GLU A O 1
ATOM 705 N N . PRO A 1 91 ? 12.190 3.420 -0.393 1.00 74.50 91 PRO A N 1
ATOM 706 C CA . PRO A 1 91 ? 10.828 3.950 -0.315 1.00 74.50 91 PRO A CA 1
ATOM 707 C C . PRO A 1 91 ? 10.550 5.071 -1.321 1.00 74.50 91 PRO A C 1
ATOM 709 O O . PRO A 1 91 ? 9.393 5.398 -1.568 1.00 74.50 91 PRO A O 1
ATOM 712 N N . PHE A 1 92 ? 11.589 5.688 -1.886 1.00 72.56 92 PHE A N 1
ATOM 713 C CA . PHE A 1 92 ? 11.441 6.840 -2.770 1.00 72.56 92 PHE A CA 1
ATOM 714 C C . PHE A 1 92 ? 11.251 6.441 -4.232 1.00 72.56 92 PHE A C 1
ATOM 716 O O . PHE A 1 92 ? 10.280 6.875 -4.850 1.00 72.56 92 PHE A O 1
ATOM 723 N N . TYR A 1 93 ? 12.139 5.604 -4.772 1.00 79.56 93 TYR A N 1
ATOM 724 C CA . TYR A 1 93 ? 12.142 5.257 -6.195 1.00 79.56 93 TYR A CA 1
ATOM 725 C C . TYR A 1 93 ? 11.653 3.842 -6.451 1.00 79.56 93 TYR A C 1
ATOM 727 O O . TYR A 1 93 ? 10.700 3.659 -7.202 1.00 79.56 93 TYR A O 1
ATOM 735 N N . GLU A 1 94 ? 12.283 2.853 -5.831 1.00 83.06 94 GLU A N 1
ATOM 736 C CA . GLU A 1 94 ? 12.046 1.446 -6.140 1.00 83.06 94 GLU A CA 1
ATOM 737 C C . GLU A 1 94 ? 10.641 1.009 -5.715 1.00 83.06 94 GLU A C 1
ATOM 739 O O . GLU A 1 94 ? 9.844 0.586 -6.554 1.00 83.06 94 GLU A O 1
ATOM 744 N N . ALA A 1 95 ? 10.286 1.227 -4.444 1.00 85.62 95 ALA A N 1
ATOM 745 C CA . ALA A 1 95 ? 8.968 0.874 -3.923 1.00 85.62 95 ALA A CA 1
ATOM 746 C C . ALA A 1 95 ? 7.846 1.656 -4.629 1.00 85.62 95 ALA A C 1
ATOM 748 O O . ALA A 1 95 ? 6.805 1.097 -4.973 1.00 85.62 95 ALA A O 1
ATOM 749 N N . THR A 1 96 ? 8.065 2.949 -4.893 1.00 87.06 96 THR A N 1
ATOM 750 C CA . THR A 1 96 ? 7.084 3.803 -5.583 1.00 87.06 96 THR A CA 1
ATOM 751 C C . THR A 1 96 ? 6.875 3.371 -7.034 1.00 87.06 96 THR A C 1
ATOM 753 O O . THR A 1 96 ? 5.737 3.307 -7.498 1.00 87.06 96 THR A O 1
ATOM 756 N N . SER A 1 97 ? 7.952 3.048 -7.755 1.00 89.50 97 SER A N 1
ATOM 757 C CA . SER A 1 97 ? 7.870 2.615 -9.155 1.00 89.50 97 SER A CA 1
ATOM 758 C C . SER A 1 97 ? 7.178 1.262 -9.273 1.00 89.50 97 SER A C 1
ATOM 760 O O . SER A 1 97 ? 6.312 1.094 -10.128 1.00 89.50 97 SER A O 1
ATOM 762 N N . MET A 1 98 ? 7.489 0.330 -8.370 1.00 89.81 98 MET A N 1
ATOM 763 C CA . MET A 1 98 ? 6.823 -0.969 -8.289 1.00 89.81 98 MET A CA 1
ATOM 764 C C . MET A 1 98 ? 5.332 -0.816 -7.980 1.00 89.81 98 MET A C 1
ATOM 766 O O . MET A 1 98 ? 4.499 -1.400 -8.667 1.00 89.81 98 MET A O 1
ATOM 770 N N . MET A 1 99 ? 4.977 0.048 -7.023 1.00 90.44 99 MET A N 1
ATOM 771 C CA . MET A 1 99 ? 3.582 0.362 -6.721 1.00 90.44 99 MET A CA 1
ATOM 772 C C . MET A 1 99 ? 2.836 0.875 -7.960 1.00 90.44 99 MET A C 1
ATOM 774 O O . MET A 1 99 ? 1.703 0.457 -8.195 1.00 90.44 99 MET A O 1
ATOM 778 N N . PHE A 1 100 ? 3.448 1.748 -8.770 1.00 91.62 100 PHE A N 1
ATOM 779 C CA . PHE A 1 100 ? 2.836 2.239 -10.009 1.00 91.62 100 PHE A CA 1
ATOM 780 C C . PHE A 1 100 ? 2.725 1.164 -11.090 1.00 91.62 100 PHE A C 1
ATOM 782 O O . PHE A 1 100 ? 1.661 1.043 -11.697 1.00 91.62 100 PHE A O 1
ATOM 789 N N . ALA A 1 101 ? 3.782 0.384 -11.315 1.00 92.50 101 ALA A N 1
ATOM 790 C CA . ALA A 1 101 ? 3.790 -0.686 -12.306 1.00 92.50 101 ALA A CA 1
ATOM 791 C C . ALA A 1 101 ? 2.725 -1.744 -11.986 1.00 92.50 101 ALA A C 1
ATOM 793 O O . ALA A 1 101 ? 1.898 -2.072 -12.838 1.00 92.50 101 ALA A O 1
ATOM 794 N N . GLU A 1 102 ? 2.667 -2.201 -10.734 1.00 91.94 102 GLU A N 1
ATOM 795 C CA . GLU A 1 102 ? 1.679 -3.187 -10.298 1.00 91.94 102 GLU A CA 1
ATOM 796 C C . GLU A 1 102 ? 0.264 -2.619 -10.274 1.00 91.94 102 GLU A C 1
ATOM 798 O O . GLU A 1 102 ? -0.683 -3.315 -10.632 1.00 91.94 102 GLU A O 1
ATOM 803 N N . SER A 1 103 ? 0.101 -1.339 -9.926 1.00 90.62 103 SER A N 1
ATOM 804 C CA . SER A 1 103 ? -1.197 -0.666 -10.021 1.00 90.62 103 SER A CA 1
ATOM 805 C C . SER A 1 103 ? -1.696 -0.609 -11.466 1.00 90.62 103 SER A C 1
ATOM 807 O O . SER A 1 103 ? -2.856 -0.921 -11.733 1.00 90.62 103 SER A O 1
ATOM 809 N N . ALA A 1 104 ? -0.825 -0.249 -12.413 1.00 90.19 104 ALA A N 1
ATOM 810 C CA . ALA A 1 104 ? -1.159 -0.212 -13.833 1.00 90.19 104 ALA A CA 1
ATOM 811 C C . ALA A 1 104 ? -1.485 -1.611 -14.370 1.00 90.19 104 ALA A C 1
ATOM 813 O O . ALA A 1 104 ? -2.479 -1.781 -15.073 1.00 90.19 104 ALA A O 1
ATOM 814 N N . MET A 1 105 ? -0.703 -2.625 -13.994 1.00 89.44 105 MET A N 1
ATOM 815 C CA . MET A 1 105 ? -0.935 -3.999 -14.429 1.00 89.44 105 MET A CA 1
ATOM 816 C C . MET A 1 105 ? -2.205 -4.590 -13.809 1.00 89.44 105 MET A C 1
ATOM 818 O O . MET A 1 105 ? -2.945 -5.295 -14.494 1.00 89.44 105 MET A O 1
ATOM 822 N N . CYS A 1 106 ? -2.510 -4.262 -12.551 1.00 88.19 106 CYS A N 1
ATOM 823 C CA . CYS A 1 106 ? -3.759 -4.644 -11.895 1.00 88.19 106 CYS A CA 1
ATOM 824 C C . CYS A 1 106 ? -4.969 -4.025 -12.608 1.00 88.19 106 CYS A C 1
ATOM 826 O O . CYS A 1 106 ? -5.925 -4.732 -12.909 1.00 88.19 106 CYS A O 1
ATOM 828 N N . LEU A 1 107 ? -4.901 -2.743 -12.978 1.00 86.06 107 LEU A N 1
ATOM 829 C CA . LEU A 1 107 ? -5.951 -2.100 -13.775 1.00 86.06 107 LEU A CA 1
ATOM 830 C C . LEU A 1 107 ? -6.060 -2.688 -15.188 1.00 86.06 107 LEU A C 1
ATOM 832 O O . LEU A 1 107 ? -7.162 -2.860 -15.691 1.00 86.06 107 LEU A O 1
ATOM 836 N N . ALA A 1 108 ? -4.946 -3.017 -15.839 1.00 86.75 108 ALA A N 1
ATOM 837 C CA . ALA A 1 108 ? -4.973 -3.571 -17.191 1.00 86.75 108 ALA A CA 1
ATOM 838 C C . ALA A 1 108 ? -5.538 -5.003 -17.238 1.00 86.75 108 ALA A C 1
ATOM 840 O O . ALA A 1 108 ? -6.222 -5.357 -18.193 1.00 86.75 108 ALA A O 1
ATOM 841 N N . SER A 1 109 ? -5.258 -5.822 -16.217 1.00 82.25 109 SER A N 1
ATOM 842 C CA . SER A 1 109 ? -5.638 -7.244 -16.183 1.00 82.25 109 SER A CA 1
ATOM 843 C C . SER A 1 109 ? -6.956 -7.529 -15.457 1.00 82.25 109 SER A C 1
ATOM 845 O O . SER A 1 109 ? -7.673 -8.440 -15.857 1.00 82.25 109 SER A O 1
ATOM 847 N N . ASN A 1 110 ? -7.300 -6.746 -14.427 1.00 70.75 110 ASN A N 1
ATOM 848 C CA . ASN A 1 110 ? -8.400 -7.041 -13.499 1.00 70.75 110 ASN A CA 1
ATOM 849 C C . ASN A 1 110 ? -9.511 -5.968 -13.486 1.00 70.75 110 ASN A C 1
ATOM 851 O O . ASN A 1 110 ? -10.324 -5.923 -12.560 1.00 70.75 110 ASN A O 1
ATOM 855 N N . CYS A 1 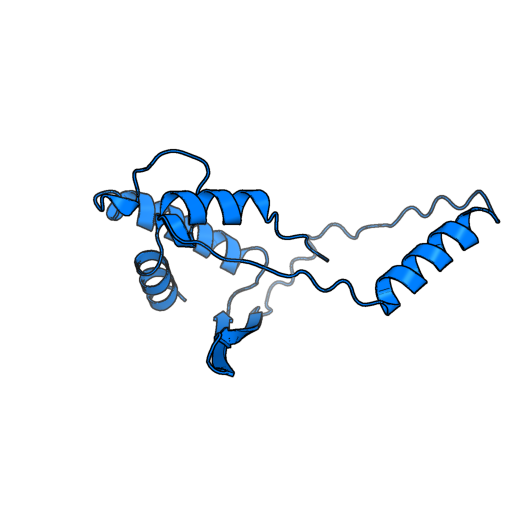111 ? -9.597 -5.112 -14.511 1.00 63.16 111 CYS A N 1
ATOM 856 C CA . CYS A 1 111 ? -10.669 -4.107 -14.657 1.00 63.16 111 CYS A CA 1
ATOM 857 C C . CYS A 1 111 ? -12.063 -4.683 -14.991 1.00 63.16 111 CYS A C 1
ATOM 859 O O . CYS A 1 111 ? -12.967 -3.922 -15.324 1.00 63.16 111 CYS A O 1
ATOM 861 N N . SER A 1 112 ? -12.260 -6.001 -14.917 1.00 56.00 112 SER A N 1
ATOM 862 C CA . SER A 1 112 ? -13.539 -6.664 -15.204 1.00 56.00 112 SER A CA 1
ATOM 863 C C . SER A 1 112 ? -14.467 -6.801 -13.991 1.00 56.00 112 SER A C 1
ATOM 865 O O . SER A 1 112 ? -15.640 -7.116 -14.172 1.00 56.00 112 SER A O 1
ATOM 867 N N . ASN A 1 113 ? -13.986 -6.562 -12.766 1.00 56.97 113 ASN A N 1
ATOM 868 C CA . ASN A 1 113 ? -14.849 -6.563 -11.583 1.00 56.97 113 ASN A CA 1
ATOM 869 C C . ASN A 1 113 ? -15.682 -5.273 -11.535 1.00 56.97 113 ASN A C 1
ATOM 871 O O . ASN A 1 113 ? -15.134 -4.178 -11.655 1.00 56.97 113 ASN A O 1
ATOM 875 N N . GLU A 1 114 ? -16.991 -5.394 -11.308 1.00 55.56 114 GLU A N 1
ATOM 876 C CA . GLU A 1 114 ? -17.956 -4.277 -11.273 1.00 55.56 114 GLU A CA 1
ATOM 877 C C . GLU A 1 114 ? -17.562 -3.156 -10.279 1.00 55.56 114 GLU A C 1
ATOM 879 O O . GLU A 1 114 ? -17.875 -1.982 -10.483 1.00 55.56 114 GLU A O 1
ATOM 884 N N . ASP A 1 115 ? -16.758 -3.495 -9.264 1.00 55.38 115 ASP A N 1
ATOM 885 C CA . ASP A 1 115 ? -16.152 -2.583 -8.284 1.00 55.38 115 ASP A CA 1
ATOM 886 C C . ASP A 1 115 ? -15.111 -1.599 -8.870 1.00 55.38 115 ASP A C 1
ATOM 888 O O . ASP A 1 115 ? -14.908 -0.519 -8.309 1.00 55.38 115 ASP A O 1
ATOM 892 N N . CYS A 1 116 ? -14.441 -1.941 -9.979 1.00 56.34 116 CYS A N 1
ATOM 893 C CA . CYS A 1 116 ? -13.414 -1.098 -10.612 1.00 56.34 116 CYS A CA 1
ATOM 894 C C . CYS A 1 116 ? -14.007 0.097 -11.379 1.00 56.34 116 CYS A C 1
ATOM 896 O O . CYS A 1 116 ? -13.285 1.051 -11.672 1.00 56.34 116 CYS A O 1
ATOM 898 N N . LEU A 1 117 ? -15.300 0.058 -11.723 1.00 57.16 117 LEU A N 1
ATOM 899 C CA . LEU A 1 117 ? -15.868 0.887 -12.795 1.00 57.16 117 LEU A CA 1
ATOM 900 C C . LEU A 1 117 ? -16.934 1.893 -12.347 1.00 57.16 117 LEU A C 1
ATOM 902 O O . LEU A 1 117 ? -17.581 2.522 -13.185 1.00 57.16 117 LEU A O 1
ATOM 906 N N . THR A 1 118 ? -17.079 2.148 -11.046 1.00 61.16 118 THR A N 1
ATOM 907 C CA . THR A 1 118 ? -17.845 3.325 -10.610 1.00 61.16 118 THR A CA 1
ATOM 908 C C . THR A 1 118 ? -16.945 4.555 -10.753 1.00 61.16 118 THR A C 1
ATOM 910 O O . THR A 1 118 ? -16.088 4.810 -9.910 1.00 61.16 118 THR A O 1
ATOM 913 N N . GLY A 1 119 ? -17.069 5.269 -11.876 1.00 67.88 119 GLY A N 1
ATOM 914 C CA . GLY A 1 119 ? -16.183 6.376 -12.251 1.00 67.88 119 GLY A CA 1
ATOM 915 C C . GLY A 1 119 ? -15.969 7.443 -11.162 1.00 67.88 119 GLY A C 1
ATOM 916 O O . GLY A 1 119 ? -16.802 7.661 -10.284 1.00 67.88 119 GLY A O 1
ATOM 917 N N . GLY A 1 120 ? -14.834 8.144 -11.232 1.00 74.50 120 GLY A N 1
ATOM 918 C CA . GLY A 1 120 ? -14.462 9.210 -10.296 1.00 74.50 120 GLY A CA 1
ATOM 919 C C . GLY A 1 120 ? -13.002 9.129 -9.845 1.00 74.50 120 GLY A C 1
ATOM 920 O O . GLY A 1 120 ? -12.213 8.343 -10.358 1.00 74.50 120 GLY A O 1
ATOM 921 N N . VAL A 1 121 ? -12.629 9.959 -8.867 1.00 79.00 121 VAL A N 1
ATOM 922 C CA . VAL A 1 121 ? -11.297 9.908 -8.239 1.00 79.00 121 VAL A CA 1
ATOM 923 C C . VAL A 1 121 ? -11.344 8.915 -7.080 1.00 79.00 121 VAL A C 1
ATOM 925 O O . VAL A 1 121 ? -11.847 9.241 -6.002 1.00 79.00 121 VAL A O 1
ATOM 928 N N . ILE A 1 122 ? -10.827 7.711 -7.315 1.00 80.75 122 ILE A N 1
ATOM 929 C CA . ILE A 1 122 ? -10.825 6.591 -6.365 1.00 80.75 122 ILE A CA 1
ATOM 930 C C . ILE A 1 122 ? -9.403 6.253 -5.904 1.00 80.75 122 ILE A C 1
ATOM 932 O O . ILE A 1 122 ? -8.427 6.487 -6.613 1.00 80.75 122 ILE A O 1
ATOM 936 N N . THR A 1 123 ? -9.266 5.730 -4.684 1.00 84.81 123 THR A N 1
ATOM 937 C CA . THR A 1 123 ? -7.966 5.296 -4.147 1.00 84.81 123 THR A CA 1
ATOM 938 C C . THR A 1 123 ? -7.610 3.890 -4.647 1.00 84.81 123 THR A C 1
ATOM 940 O O . THR A 1 123 ? -8.526 3.098 -4.876 1.00 84.81 123 THR A O 1
ATOM 943 N N . PRO A 1 124 ? -6.318 3.509 -4.725 1.00 84.75 124 PRO A N 1
ATOM 944 C CA . PRO A 1 124 ? -5.913 2.147 -5.101 1.00 84.75 124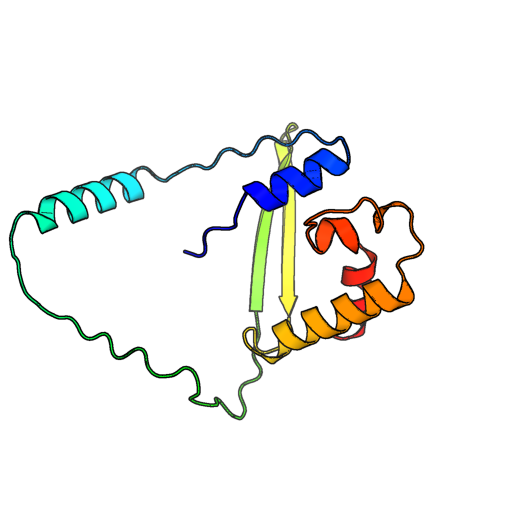 PRO A CA 1
ATOM 945 C C . PRO A 1 124 ? -6.536 1.064 -4.211 1.00 84.75 124 PRO A C 1
ATOM 947 O O . PRO A 1 124 ? -6.932 0.012 -4.700 1.00 84.75 124 PRO A O 1
ATOM 950 N N . SER A 1 125 ? -6.721 1.345 -2.914 1.00 83.00 125 SER A N 1
ATOM 951 C CA . SER A 1 125 ? -7.417 0.426 -2.002 1.00 83.00 125 SER A CA 1
ATOM 952 C C . SER A 1 125 ? -8.877 0.193 -2.394 1.00 83.00 125 SER A C 1
ATOM 954 O O . SER A 1 125 ? -9.414 -0.874 -2.132 1.00 83.00 125 SER A O 1
ATOM 956 N N . THR A 1 126 ? -9.524 1.203 -2.983 1.00 78.31 126 THR A N 1
ATOM 957 C CA . THR A 1 126 ? -10.923 1.138 -3.413 1.00 78.31 126 THR A CA 1
ATOM 958 C C . THR A 1 126 ? -11.034 0.493 -4.789 1.00 78.31 126 THR A C 1
ATOM 960 O O . THR A 1 126 ? -11.943 -0.299 -4.985 1.00 78.31 126 THR A O 1
ATOM 963 N N . ALA A 1 127 ? -10.132 0.820 -5.717 1.00 79.81 127 ALA A N 1
ATOM 964 C CA . ALA A 1 127 ? -10.156 0.300 -7.082 1.00 79.81 127 ALA A CA 1
ATOM 965 C C . ALA A 1 127 ? -9.660 -1.151 -7.159 1.00 79.81 127 ALA A C 1
ATOM 967 O O . ALA A 1 127 ? -10.317 -2.004 -7.729 1.00 79.81 127 ALA A O 1
ATOM 968 N N . MET A 1 128 ? -8.503 -1.437 -6.559 1.00 85.56 128 MET A N 1
ATOM 969 C CA . MET A 1 128 ? -7.769 -2.690 -6.771 1.00 85.56 128 MET A CA 1
ATOM 970 C C . MET A 1 128 ? -7.773 -3.592 -5.532 1.00 85.56 128 MET A C 1
ATOM 972 O O . MET A 1 128 ? -7.702 -4.814 -5.648 1.00 85.56 128 MET A O 1
ATOM 976 N N . GLY A 1 129 ? -7.845 -2.994 -4.336 1.00 85.25 129 GLY A N 1
ATOM 977 C CA . GLY A 1 129 ? -8.015 -3.699 -3.064 1.00 85.25 129 GLY A CA 1
ATOM 978 C C . GLY A 1 129 ? -7.067 -4.888 -2.882 1.00 85.25 129 GLY A C 1
ATOM 979 O O . GLY A 1 129 ? -5.845 -4.738 -2.915 1.00 85.25 129 GLY A O 1
ATOM 980 N N . ASN A 1 130 ? -7.647 -6.074 -2.684 1.00 86.31 130 ASN A N 1
ATOM 981 C CA . ASN A 1 130 ? -6.908 -7.311 -2.424 1.00 86.31 130 ASN A CA 1
ATOM 982 C C . ASN A 1 130 ? -6.068 -7.790 -3.614 1.00 86.31 130 ASN A C 1
ATOM 984 O O . ASN A 1 130 ? -5.031 -8.409 -3.389 1.00 86.31 130 ASN A O 1
ATOM 988 N N . GLU A 1 131 ? -6.473 -7.508 -4.852 1.00 87.12 131 GLU A N 1
ATOM 989 C CA . GLU A 1 131 ? -5.726 -7.947 -6.037 1.00 87.12 131 GLU A CA 1
ATOM 990 C C . GLU A 1 131 ? -4.374 -7.241 -6.129 1.00 87.12 131 GLU A C 1
ATOM 992 O O . GLU A 1 131 ? -3.353 -7.887 -6.346 1.00 87.12 131 GLU A O 1
ATOM 997 N N . LEU A 1 132 ? -4.328 -5.935 -5.842 1.00 88.75 132 LEU A N 1
ATOM 998 C CA . LEU A 1 132 ? -3.056 -5.213 -5.763 1.00 88.75 132 LEU A CA 1
ATOM 999 C C . LEU A 1 132 ? -2.163 -5.750 -4.635 1.00 88.75 132 LEU A C 1
ATOM 1001 O O . LEU A 1 132 ? -0.957 -5.872 -4.818 1.00 88.75 132 LEU A O 1
ATOM 1005 N N . ILE A 1 133 ? -2.744 -6.109 -3.484 1.00 89.62 133 ILE A N 1
ATOM 1006 C CA . ILE A 1 133 ? -1.985 -6.675 -2.356 1.00 89.62 133 ILE A CA 1
ATOM 1007 C C . ILE A 1 133 ? -1.355 -8.019 -2.733 1.00 89.62 133 ILE A C 1
ATOM 1009 O O . ILE A 1 133 ? -0.216 -8.268 -2.347 1.00 89.62 133 ILE A O 1
ATOM 1013 N N . LYS A 1 134 ? -2.076 -8.886 -3.455 1.00 90.06 134 LYS A N 1
ATOM 1014 C CA . LYS A 1 134 ? -1.536 -10.171 -3.927 1.00 90.06 134 LYS A CA 1
ATOM 1015 C C . LYS A 1 134 ? -0.339 -9.944 -4.846 1.00 90.06 134 LYS A C 1
ATOM 1017 O O . LYS A 1 134 ? 0.740 -10.433 -4.551 1.00 90.06 134 LYS A O 1
ATOM 1022 N N . ARG A 1 135 ? -0.507 -9.097 -5.865 1.00 90.31 135 ARG A N 1
ATOM 1023 C CA . ARG A 1 135 ? 0.549 -8.787 -6.839 1.00 90.31 135 ARG A CA 1
ATOM 1024 C C . ARG A 1 135 ? 1.803 -8.214 -6.188 1.00 90.31 135 ARG A C 1
ATOM 1026 O O . ARG A 1 135 ? 2.900 -8.662 -6.478 1.00 90.31 135 ARG A O 1
ATOM 1033 N N . LEU A 1 136 ? 1.640 -7.269 -5.262 1.00 90.06 136 LEU A N 1
ATOM 1034 C CA . LEU A 1 136 ? 2.778 -6.700 -4.538 1.00 90.06 136 LEU A CA 1
ATOM 1035 C C . LEU A 1 136 ? 3.512 -7.756 -3.709 1.00 90.06 136 LEU A C 1
ATOM 1037 O O . LEU A 1 136 ? 4.730 -7.759 -3.705 1.00 90.06 136 LEU A O 1
ATOM 1041 N N . LYS A 1 137 ? 2.800 -8.683 -3.057 1.00 89.12 137 LYS A N 1
ATOM 1042 C CA . LYS A 1 137 ? 3.441 -9.779 -2.310 1.00 89.12 137 LYS A CA 1
ATOM 1043 C C . LYS A 1 137 ? 4.177 -10.774 -3.206 1.00 89.12 137 LYS A C 1
ATOM 1045 O O . LYS A 1 137 ? 5.148 -11.367 -2.749 1.00 89.12 137 LYS A O 1
ATOM 1050 N N . ASP A 1 138 ? 3.695 -10.975 -4.428 1.00 88.50 138 ASP A N 1
ATOM 1051 C CA . ASP A 1 138 ? 4.335 -11.864 -5.398 1.00 88.50 138 ASP A CA 1
ATOM 1052 C C . ASP A 1 138 ? 5.602 -11.218 -5.993 1.00 88.50 138 ASP A C 1
ATOM 1054 O O . ASP A 1 138 ? 6.572 -11.920 -6.277 1.00 88.50 138 ASP A O 1
ATOM 1058 N N . THR A 1 139 ? 5.609 -9.887 -6.146 1.00 84.44 139 THR A N 1
ATOM 1059 C CA . THR A 1 139 ? 6.722 -9.125 -6.736 1.00 84.44 139 THR A CA 1
ATOM 1060 C C . THR A 1 139 ? 7.776 -8.666 -5.708 1.00 84.44 139 THR A C 1
ATOM 1062 O O . THR A 1 139 ? 8.956 -8.618 -6.065 1.00 84.44 139 THR A O 1
ATOM 1065 N N . GLY A 1 140 ? 7.411 -8.344 -4.453 1.00 64.06 140 GLY A N 1
ATOM 1066 C CA . GLY A 1 140 ? 8.362 -7.855 -3.433 1.00 64.06 140 GLY A CA 1
ATOM 1067 C C . GLY A 1 140 ? 7.788 -7.488 -2.064 1.00 64.06 140 GLY A C 1
ATOM 1068 O O . GLY A 1 140 ? 7.045 -6.485 -1.970 1.00 64.06 140 GLY A O 1
#

Organism: NCBI:txid215587

Secondary structure (DSSP, 8-state):
-----HHHHHHHHHHTT----------HHHHHHHHHHHHHTTS------------S----TT----EEEEEEEE-TTS-EEEEEEEESS-TTTHHHHHHHHHHHHHHHHHTTSGGG-S-SS--HHHHTHHHHHHHHHHH-

Foldseek 3Di:
DPDDPVVQVVVLCVVVVDDDDDDDDDPPVNVVVVVVVVVCVVPDDDDPPPPPPPPPPPPPPPDFDKDKDWDWDADPVRDIDIDMDMDRHRPPPGVVVQLVVLLVVLCVPPVPPPQQPPDDRHDSCRNRNVVSVVSVVVVD

Sequence (140 aa):
KTKITNRVVRRSIILRGNKTSYDEAVSIGYIARLSCFILSRFHGFLTTWKSSIPSGTACMEGQKGYFEFEVKAKGKDGQKCTVKVKGNAEPFYEATSMMFAESAMCLASNCSNEDCLTGGVITPSTAMGNELIKRLKDTG

Radius of gyration: 20.73 Å; chains: 1; bounding box: 47×53×40 Å

pLDDT: mean 70.57, std 16.14, range [29.38, 92.5]